Protein AF-A0A841Y9S0-F1 (afdb_monomer)

Organism: NCBI:txid1552123

Mean predicted aligned error: 8.72 Å

Radius of gyration: 16.25 Å; Cα contacts (8 Å, |Δi|>4): 249; chains: 1; bounding box: 38×32×45 Å

Structure (mmCIF, N/CA/C/O backbone):
data_AF-A0A841Y9S0-F1
#
_entry.id   AF-A0A841Y9S0-F1
#
loop_
_atom_site.group_PDB
_atom_site.id
_atom_site.type_symbol
_atom_site.label_atom_id
_atom_site.label_alt_id
_atom_site.label_comp_id
_atom_site.label_asym_id
_atom_site.label_entity_id
_atom_site.label_seq_id
_atom_site.pdbx_PDB_ins_code
_atom_site.Cartn_x
_atom_site.Cartn_y
_atom_site.Cartn_z
_atom_site.occupancy
_atom_site.B_iso_or_equiv
_atom_site.auth_seq_id
_atom_site.auth_comp_id
_atom_site.auth_asym_id
_atom_site.auth_atom_id
_atom_site.pdbx_PDB_model_num
ATOM 1 N N . MET A 1 1 ? -16.120 7.345 -3.820 1.00 60.47 1 MET A N 1
ATOM 2 C CA . MET A 1 1 ? -15.070 8.377 -3.666 1.00 60.47 1 MET A CA 1
ATOM 3 C C . MET A 1 1 ? -14.537 8.267 -2.244 1.00 60.47 1 MET A C 1
ATOM 5 O O . MET A 1 1 ? -15.362 8.286 -1.344 1.00 60.47 1 MET A O 1
ATOM 9 N N . GLY A 1 2 ? -13.231 8.052 -2.049 1.00 89.25 2 GLY A N 1
ATOM 10 C CA . GLY A 1 2 ? -12.602 7.894 -0.722 1.00 89.25 2 GLY A CA 1
ATOM 11 C C . GLY A 1 2 ? -11.801 9.128 -0.285 1.00 89.25 2 GLY A C 1
ATOM 12 O O . GLY A 1 2 ? -11.689 10.096 -1.037 1.00 89.25 2 GLY A O 1
ATOM 13 N N . TYR A 1 3 ? -11.227 9.087 0.918 1.00 96.25 3 TYR A N 1
ATOM 14 C CA . TYR A 1 3 ? -10.448 10.167 1.531 1.00 96.25 3 TYR A CA 1
ATOM 15 C C . TYR A 1 3 ? -8.992 9.750 1.733 1.00 96.25 3 TYR A C 1
ATOM 17 O O . TYR A 1 3 ? -8.720 8.679 2.266 1.00 96.25 3 TYR A O 1
ATOM 25 N N . VAL A 1 4 ? -8.047 10.614 1.354 1.00 96.25 4 VAL A N 1
ATOM 26 C CA . VAL A 1 4 ? -6.620 10.385 1.621 1.00 96.25 4 VAL A CA 1
ATOM 27 C C . VAL A 1 4 ? -6.364 10.554 3.119 1.00 96.25 4 VAL A C 1
ATOM 29 O O . VAL A 1 4 ? -6.465 11.660 3.651 1.00 96.25 4 VAL A O 1
ATOM 32 N N . ALA A 1 5 ? -6.051 9.448 3.787 1.00 95.56 5 ALA A N 1
ATOM 33 C CA . ALA A 1 5 ? -5.714 9.397 5.203 1.00 95.56 5 ALA A CA 1
ATOM 34 C C . ALA A 1 5 ? -4.210 9.584 5.445 1.00 95.56 5 ALA A C 1
ATOM 36 O O . ALA A 1 5 ? -3.825 10.100 6.494 1.00 95.56 5 ALA A O 1
ATOM 37 N N . ASP A 1 6 ? -3.370 9.171 4.490 1.00 95.94 6 ASP A N 1
ATOM 38 C CA . ASP A 1 6 ? -1.919 9.338 4.564 1.00 95.94 6 ASP A CA 1
ATOM 39 C C . ASP A 1 6 ? -1.278 9.460 3.174 1.00 95.94 6 ASP A C 1
ATOM 41 O O . ASP A 1 6 ? -1.803 8.935 2.186 1.00 95.94 6 ASP A O 1
ATOM 45 N N . VAL A 1 7 ? -0.132 10.139 3.113 1.00 95.69 7 VAL A N 1
ATOM 46 C CA . VAL A 1 7 ? 0.681 10.304 1.901 1.00 95.69 7 VAL A CA 1
ATOM 47 C C . VAL A 1 7 ? 2.111 9.885 2.211 1.00 95.69 7 VAL A C 1
ATOM 49 O O . VAL A 1 7 ? 2.795 10.517 3.013 1.00 95.69 7 VAL A O 1
ATOM 52 N N . VAL A 1 8 ? 2.582 8.851 1.522 1.00 94.31 8 VAL A N 1
ATOM 53 C CA . VAL A 1 8 ? 3.969 8.393 1.577 1.00 94.31 8 VAL A CA 1
ATOM 54 C C . VAL A 1 8 ? 4.728 9.020 0.416 1.00 94.31 8 VAL A C 1
ATOM 56 O O . VAL A 1 8 ? 4.311 8.918 -0.735 1.00 94.31 8 VAL A O 1
ATOM 59 N N . ALA A 1 9 ? 5.839 9.686 0.722 1.00 89.50 9 ALA A N 1
ATOM 60 C CA . ALA A 1 9 ? 6.739 10.287 -0.257 1.00 89.50 9 ALA A CA 1
ATOM 61 C C . ALA A 1 9 ? 8.190 10.118 0.217 1.00 89.50 9 ALA A C 1
ATOM 63 O O . ALA A 1 9 ? 8.811 11.057 0.728 1.00 89.50 9 ALA A O 1
ATOM 64 N N . ASP A 1 10 ? 8.721 8.902 0.091 1.00 82.75 10 ASP A N 1
ATOM 65 C CA . ASP A 1 10 ? 10.084 8.588 0.509 1.00 82.75 10 ASP A CA 1
ATOM 66 C C . ASP A 1 10 ? 11.079 9.031 -0.571 1.00 82.75 10 ASP A C 1
ATOM 68 O O . ASP A 1 10 ? 11.238 8.411 -1.621 1.00 82.75 10 ASP A O 1
ATOM 72 N N . LYS A 1 11 ? 11.791 10.126 -0.295 1.00 78.31 11 LYS A N 1
ATOM 73 C CA . LYS A 1 11 ? 12.811 10.676 -1.199 1.00 78.31 11 LYS A CA 1
ATOM 74 C C . LYS A 1 11 ? 14.043 9.781 -1.353 1.00 78.31 11 LYS A C 1
ATOM 76 O O . LYS A 1 11 ? 14.751 9.928 -2.343 1.00 78.31 11 LYS A O 1
ATOM 81 N N . LYS A 1 12 ? 14.338 8.909 -0.383 1.00 77.25 12 LYS A N 1
ATOM 82 C CA . LYS A 1 12 ? 15.500 8.007 -0.429 1.00 77.25 12 LYS A CA 1
ATOM 83 C C . LYS A 1 12 ? 15.248 6.844 -1.374 1.00 77.25 12 LYS A C 1
ATOM 85 O O . LYS A 1 12 ? 16.157 6.432 -2.085 1.00 77.25 12 LYS A O 1
ATOM 90 N N . THR A 1 13 ? 14.034 6.305 -1.350 1.00 78.44 13 THR A N 1
ATOM 91 C CA . THR A 1 13 ? 13.663 5.134 -2.154 1.00 78.44 13 THR A CA 1
ATOM 92 C C . THR A 1 13 ? 12.953 5.518 -3.449 1.00 78.44 13 THR A C 1
ATOM 94 O O . THR A 1 13 ? 12.926 4.723 -4.381 1.00 78.44 13 THR A O 1
ATOM 97 N N . GLY A 1 14 ? 12.405 6.733 -3.530 1.00 75.50 14 GLY A N 1
ATOM 98 C CA . GLY A 1 14 ? 11.570 7.192 -4.639 1.00 75.50 14 GLY A CA 1
ATOM 99 C C . GLY A 1 14 ? 10.122 6.704 -4.547 1.00 75.50 14 GLY A C 1
ATOM 100 O O . GLY A 1 14 ? 9.347 6.916 -5.478 1.00 75.50 14 GLY A O 1
ATOM 101 N N . GLU A 1 15 ? 9.735 6.035 -3.456 1.00 86.38 15 GLU A N 1
ATOM 102 C CA . GLU A 1 15 ? 8.362 5.583 -3.254 1.00 86.38 15 GLU A CA 1
ATOM 103 C C . GLU A 1 15 ? 7.406 6.768 -3.094 1.00 86.38 15 GLU A C 1
ATOM 105 O O . GLU A 1 15 ? 7.639 7.696 -2.315 1.00 86.38 15 GLU A O 1
ATOM 110 N N . GLN A 1 16 ? 6.283 6.692 -3.805 1.00 91.06 16 GLN A N 1
ATOM 111 C CA . GLN A 1 16 ? 5.135 7.554 -3.590 1.00 91.06 16 GLN A CA 1
ATOM 112 C C . GLN A 1 16 ? 3.880 6.691 -3.498 1.00 91.06 16 GLN A C 1
ATOM 114 O O . GLN A 1 16 ? 3.592 5.920 -4.417 1.00 91.06 16 GLN A O 1
ATOM 119 N N . ALA A 1 17 ? 3.134 6.820 -2.405 1.00 96.31 17 ALA A N 1
ATOM 120 C CA . ALA A 1 17 ? 1.905 6.069 -2.193 1.00 96.31 17 ALA A CA 1
ATOM 121 C C . ALA A 1 17 ? 0.859 6.890 -1.435 1.00 96.31 17 ALA A C 1
ATOM 123 O O . ALA A 1 17 ? 1.180 7.818 -0.692 1.00 96.31 17 ALA A O 1
ATOM 124 N N . TYR A 1 18 ? -0.404 6.523 -1.613 1.00 97.50 18 TYR A N 1
ATOM 125 C CA . TYR A 1 18 ? -1.534 7.124 -0.915 1.00 97.50 18 TYR A CA 1
ATOM 126 C C . TYR A 1 18 ? -2.293 6.045 -0.162 1.00 97.50 18 TYR A C 1
ATOM 128 O O . TYR A 1 18 ? -2.637 5.012 -0.739 1.00 97.50 18 TYR A O 1
ATOM 136 N N . ILE A 1 19 ? -2.580 6.309 1.110 1.00 98.06 19 ILE A N 1
ATOM 137 C CA . ILE A 1 19 ? -3.446 5.466 1.929 1.00 98.06 19 ILE A CA 1
ATOM 138 C C . ILE A 1 19 ? -4.814 6.127 1.976 1.00 98.06 19 ILE A C 1
ATOM 140 O O . ILE A 1 19 ? -4.946 7.265 2.432 1.00 98.06 19 ILE A O 1
ATOM 144 N N . ILE A 1 20 ? -5.823 5.428 1.474 1.00 98.19 20 ILE A N 1
ATOM 145 C CA . ILE A 1 20 ? -7.162 5.968 1.261 1.00 98.19 20 ILE A CA 1
ATOM 146 C C . ILE A 1 20 ? -8.157 5.159 2.088 1.00 98.19 20 ILE A C 1
ATOM 148 O O . ILE A 1 20 ? -8.163 3.930 2.042 1.00 98.19 20 ILE A O 1
ATOM 152 N N . THR A 1 21 ? -9.015 5.855 2.826 1.00 97.69 21 THR A N 1
ATOM 153 C CA . THR A 1 21 ? -10.113 5.272 3.604 1.00 97.69 21 THR A CA 1
ATOM 154 C C . THR A 1 21 ? -11.463 5.651 2.988 1.00 97.69 21 THR A C 1
ATOM 156 O O . THR A 1 21 ? -11.572 6.693 2.335 1.00 97.69 21 THR A O 1
ATOM 159 N N . PRO A 1 22 ? -12.519 4.840 3.173 1.00 94.31 22 PRO A N 1
ATOM 160 C CA . PRO A 1 22 ? -13.852 5.147 2.653 1.00 94.31 22 PRO A CA 1
ATOM 161 C C . PRO A 1 22 ? -14.442 6.405 3.295 1.00 94.31 22 PRO A C 1
ATOM 163 O O . PRO A 1 22 ? -15.137 7.170 2.632 1.00 94.31 22 PRO A O 1
ATOM 166 N N . GLU A 1 23 ? -14.108 6.652 4.560 1.00 92.56 23 GLU A N 1
ATOM 167 C CA . GLU A 1 23 ? -14.586 7.791 5.335 1.00 92.56 23 GLU A CA 1
ATOM 168 C C . GLU A 1 23 ? -13.430 8.661 5.820 1.00 92.56 23 GLU A C 1
ATOM 170 O O . GLU A 1 23 ? -12.292 8.207 5.982 1.00 92.56 23 GLU A O 1
ATOM 175 N N . LYS A 1 24 ? -13.726 9.939 6.054 1.00 94.25 24 LYS A N 1
ATOM 176 C CA . LYS A 1 24 ? -12.750 10.894 6.564 1.00 94.25 24 LYS A CA 1
ATOM 177 C C . LYS A 1 24 ? -12.531 10.663 8.053 1.00 94.25 24 LYS A C 1
ATOM 179 O O . LYS A 1 24 ? -13.416 10.922 8.861 1.00 94.25 24 LYS A O 1
ATOM 184 N N . LEU A 1 25 ? -11.317 10.268 8.413 1.00 93.69 25 LEU A N 1
ATOM 185 C CA . LEU A 1 25 ? -10.934 10.121 9.810 1.00 93.69 25 LEU A CA 1
ATOM 186 C C . LEU A 1 25 ? -10.757 11.486 10.499 1.00 93.69 25 LEU A C 1
ATOM 188 O O . LEU A 1 25 ? -10.372 12.475 9.856 1.00 93.69 25 LEU A O 1
ATOM 192 N N . PRO A 1 26 ? -10.998 11.566 11.820 1.00 94.19 26 PRO A N 1
ATOM 193 C CA . PRO A 1 26 ? -10.648 12.746 12.598 1.00 94.19 26 PRO A CA 1
ATOM 194 C C . PRO A 1 26 ? -9.131 12.987 12.555 1.00 94.19 26 PRO A C 1
ATOM 196 O O . PRO A 1 26 ? -8.342 12.069 12.349 1.00 94.19 26 PRO A O 1
ATOM 199 N N . LYS A 1 27 ? -8.694 14.233 12.795 1.00 90.88 27 LYS A N 1
ATOM 200 C CA . LYS A 1 27 ? -7.267 14.627 12.706 1.00 90.88 27 LYS A CA 1
ATOM 201 C C . LYS A 1 27 ? -6.330 13.788 13.588 1.00 90.88 27 LYS A C 1
ATOM 203 O O . LYS A 1 27 ? -5.147 13.680 13.289 1.00 90.88 27 LYS A O 1
ATOM 208 N N . LYS A 1 28 ? -6.844 13.249 14.693 1.00 93.56 28 LYS A N 1
ATOM 209 C CA . LYS A 1 28 ? -6.136 12.356 15.615 1.00 93.56 28 LYS A CA 1
ATOM 210 C C . LYS A 1 28 ? -7.045 11.156 15.899 1.00 93.56 28 LYS A C 1
ATOM 212 O O . LYS A 1 28 ? -7.792 11.210 16.874 1.00 93.56 28 LYS A O 1
ATOM 217 N N . PRO A 1 29 ? -7.054 10.139 15.025 1.00 94.38 29 PRO A N 1
ATOM 218 C CA . PRO A 1 29 ? -7.942 8.998 15.179 1.00 94.38 29 PRO A CA 1
ATOM 219 C C . PRO A 1 29 ? -7.542 8.159 16.388 1.00 94.38 29 PRO A C 1
ATOM 221 O O . PRO A 1 29 ? -6.362 7.913 16.638 1.00 94.38 29 PRO A O 1
ATOM 224 N N . THR A 1 30 ? -8.547 7.736 17.140 1.00 96.75 30 THR A N 1
ATOM 225 C CA . THR A 1 30 ? -8.412 6.773 18.229 1.00 96.75 30 THR A CA 1
ATOM 226 C C . THR A 1 30 ? -8.303 5.353 17.674 1.00 96.75 30 THR A C 1
ATOM 228 O O . THR A 1 30 ? -8.600 5.095 16.508 1.00 96.75 30 THR A O 1
ATOM 231 N N . SER A 1 31 ? -7.941 4.388 18.521 1.00 95.31 31 SER A N 1
ATOM 232 C CA . SER A 1 31 ? -7.966 2.971 18.137 1.00 95.31 31 SER A CA 1
ATOM 233 C C . SE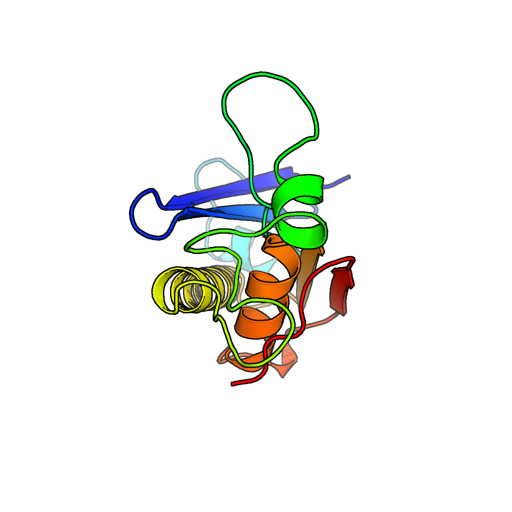R A 1 31 ? -9.354 2.513 17.679 1.00 95.31 31 SER A C 1
ATOM 235 O O . SER A 1 31 ? -9.446 1.668 16.797 1.00 95.31 31 SER A O 1
ATOM 237 N N . SER A 1 32 ? -10.429 3.076 18.245 1.00 95.31 32 SER A N 1
ATOM 238 C CA . SER A 1 32 ? -11.798 2.755 17.827 1.00 95.31 32 SER A CA 1
ATOM 239 C C . SER A 1 32 ? -12.086 3.270 16.418 1.00 95.31 32 SER A C 1
ATOM 241 O O . SER A 1 32 ? -12.642 2.528 15.615 1.00 95.31 32 SER A O 1
ATOM 243 N N . ASP A 1 33 ? -11.651 4.495 16.102 1.00 96.38 33 ASP A N 1
ATOM 244 C CA . ASP A 1 33 ? -11.821 5.086 14.767 1.00 96.38 33 ASP A CA 1
ATOM 245 C C . ASP A 1 33 ? -11.044 4.308 13.699 1.00 96.38 33 ASP A C 1
ATOM 247 O O . ASP A 1 33 ? -11.491 4.181 12.568 1.00 96.38 33 ASP A O 1
ATOM 251 N N . LEU A 1 34 ? -9.863 3.780 14.039 1.00 96.56 34 LEU A N 1
ATOM 252 C CA . LEU A 1 34 ? -9.075 2.955 13.116 1.00 96.56 34 LEU A CA 1
ATOM 253 C C . LEU A 1 34 ? -9.675 1.554 12.944 1.00 96.56 34 LEU A C 1
ATOM 255 O O . LEU A 1 34 ? -9.631 0.998 11.850 1.00 96.56 34 LEU A O 1
ATOM 259 N N . ASN A 1 35 ? -10.230 0.982 14.014 1.00 95.50 35 ASN A N 1
ATOM 260 C CA . ASN A 1 35 ? -10.821 -0.356 14.008 1.00 95.50 35 ASN A CA 1
ATOM 261 C C . ASN A 1 35 ? -12.197 -0.412 13.331 1.00 95.50 35 ASN A C 1
ATOM 263 O O . ASN A 1 35 ? -12.619 -1.507 12.956 1.00 95.50 35 ASN A O 1
ATOM 267 N N . SER A 1 36 ? -12.895 0.720 13.194 1.00 95.38 36 SER A N 1
ATOM 268 C CA . SER A 1 36 ? -14.150 0.807 12.438 1.00 95.38 36 SER A CA 1
ATOM 269 C C . SER A 1 36 ? -13.933 0.857 10.922 1.00 95.38 36 SER A C 1
ATOM 271 O O . SER A 1 36 ? -14.875 0.634 10.164 1.00 95.38 36 SER A O 1
ATOM 273 N N . VAL A 1 37 ? -12.703 1.110 10.460 1.00 97.12 37 VAL A N 1
ATOM 274 C CA . VAL A 1 37 ? -12.369 1.087 9.033 1.00 97.12 37 VAL A CA 1
ATOM 275 C C . VAL A 1 37 ? -12.395 -0.355 8.529 1.00 97.12 37 VAL A C 1
ATO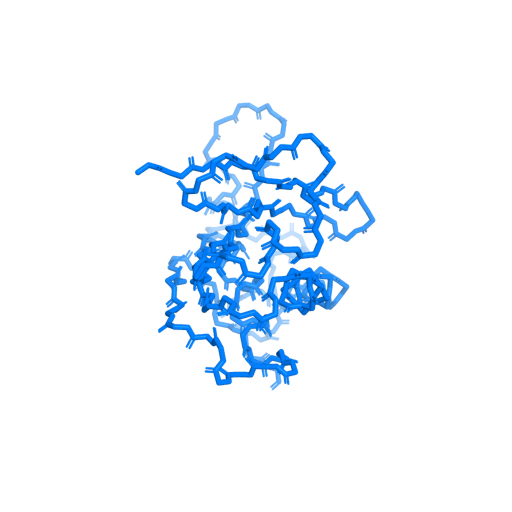M 277 O O . VAL A 1 37 ? -11.550 -1.166 8.901 1.00 97.12 37 VAL A O 1
ATOM 280 N N . ALA A 1 38 ? -13.354 -0.658 7.653 1.00 96.50 38 ALA A N 1
ATOM 281 C CA . ALA A 1 38 ? -13.514 -1.990 7.069 1.00 96.50 38 ALA A CA 1
ATOM 282 C C . ALA A 1 38 ? -12.676 -2.214 5.800 1.00 96.50 38 ALA A C 1
ATOM 284 O O . ALA A 1 38 ? -12.303 -3.344 5.513 1.00 96.50 38 ALA A O 1
ATOM 285 N N . ASN A 1 39 ? -12.365 -1.153 5.049 1.00 97.62 39 ASN A N 1
ATOM 286 C CA . ASN A 1 39 ? -11.615 -1.233 3.795 1.00 97.62 39 ASN A CA 1
ATOM 287 C C . ASN A 1 39 ? -10.588 -0.104 3.710 1.00 97.62 39 ASN A C 1
ATOM 289 O O . ASN A 1 39 ? -10.878 1.0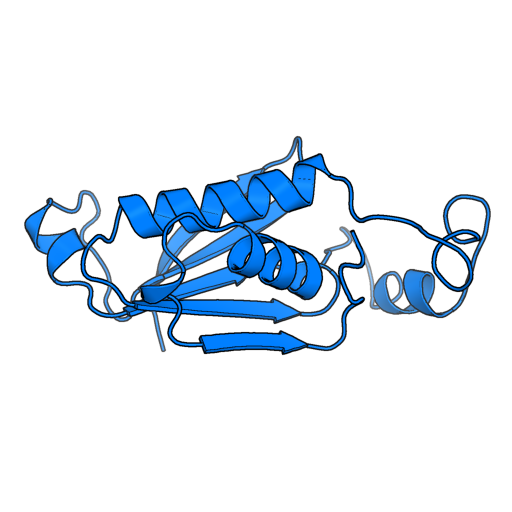31 4.090 1.00 97.62 39 ASN A O 1
ATOM 293 N N . VAL A 1 40 ? -9.409 -0.400 3.176 1.00 98.38 40 VAL A N 1
ATOM 294 C CA . VAL A 1 40 ? -8.349 0.573 2.899 1.00 98.38 40 VAL A CA 1
ATOM 295 C C . VAL A 1 40 ? -7.828 0.341 1.492 1.00 98.38 40 VAL A C 1
ATOM 297 O O . VAL A 1 40 ? -7.594 -0.791 1.083 1.00 98.38 40 VAL A O 1
ATOM 300 N N . THR A 1 41 ? -7.597 1.418 0.754 1.00 98.56 41 THR A N 1
ATOM 301 C CA . THR A 1 41 ? -6.916 1.350 -0.537 1.00 98.56 41 THR A CA 1
ATOM 302 C C . THR A 1 41 ? -5.493 1.877 -0.396 1.00 98.56 41 THR A C 1
ATOM 304 O O . THR A 1 41 ? -5.293 2.988 0.099 1.00 98.56 41 THR A O 1
ATOM 307 N N . VAL A 1 42 ? -4.508 1.105 -0.856 1.00 98.38 42 VAL A N 1
ATOM 308 C CA . VAL A 1 42 ? -3.130 1.577 -1.050 1.00 98.38 42 VAL A CA 1
ATOM 309 C C . VAL A 1 42 ? -2.908 1.810 -2.536 1.00 98.38 42 VAL A C 1
ATOM 311 O O . VAL A 1 42 ? -2.934 0.871 -3.328 1.00 98.38 42 VAL A O 1
ATOM 314 N N . LEU A 1 43 ? -2.694 3.066 -2.918 1.00 97.50 43 LEU A N 1
ATOM 315 C CA . LEU A 1 43 ? -2.400 3.449 -4.295 1.00 97.50 43 LEU A CA 1
ATOM 316 C C . LEU A 1 43 ? -0.917 3.789 -4.428 1.00 97.50 43 LEU A C 1
ATOM 318 O O . LEU A 1 43 ? -0.489 4.856 -3.986 1.00 97.50 43 LEU A O 1
ATOM 322 N N . TYR A 1 44 ? -0.149 2.913 -5.072 1.00 95.12 44 TYR A N 1
ATOM 323 C CA . TYR A 1 44 ? 1.235 3.186 -5.443 1.00 95.12 44 TYR A CA 1
ATOM 324 C C . TYR A 1 44 ? 1.280 4.020 -6.715 1.00 95.12 44 TYR A C 1
ATOM 326 O O . TYR A 1 44 ? 0.765 3.632 -7.768 1.00 95.12 44 TYR A O 1
ATOM 334 N N . ARG A 1 45 ? 1.926 5.180 -6.631 1.00 88.38 45 ARG A N 1
ATOM 335 C CA . ARG A 1 45 ? 2.078 6.058 -7.783 1.00 88.38 45 ARG A CA 1
ATOM 336 C C . ARG A 1 45 ? 3.085 5.460 -8.767 1.00 88.38 45 ARG A C 1
ATOM 338 O O . ARG A 1 45 ? 4.132 4.951 -8.371 1.00 88.38 45 ARG A O 1
ATOM 345 N N . GLY A 1 46 ? 2.777 5.574 -10.057 1.00 75.50 46 GLY A N 1
ATOM 346 C CA . GLY A 1 46 ? 3.776 5.438 -11.116 1.00 75.50 46 GLY A CA 1
ATOM 347 C C . GLY A 1 46 ? 4.805 6.572 -11.060 1.00 75.50 46 GLY A C 1
ATOM 348 O O . GLY A 1 46 ? 4.712 7.480 -10.230 1.00 75.50 46 GLY A O 1
ATOM 349 N N . SER A 1 47 ? 5.797 6.538 -11.946 1.00 65.25 47 SER A N 1
ATOM 350 C CA . SER A 1 47 ? 6.844 7.558 -11.926 1.00 65.25 47 SER A CA 1
ATOM 351 C C . SER A 1 47 ? 6.318 8.927 -12.406 1.00 65.25 47 SER A C 1
ATOM 353 O O . SER A 1 47 ? 5.356 9.021 -13.174 1.00 65.25 47 SER A O 1
ATOM 355 N N . THR A 1 48 ? 6.890 10.007 -11.870 1.00 53.25 48 THR A N 1
ATOM 356 C CA . THR A 1 48 ? 6.547 11.388 -12.240 1.00 53.25 48 THR A CA 1
ATOM 357 C C . THR A 1 48 ? 7.807 12.167 -12.577 1.00 53.25 48 THR A C 1
ATOM 359 O O . THR A 1 48 ? 8.700 12.280 -11.740 1.00 53.25 48 THR A O 1
ATOM 362 N N . THR A 1 49 ? 7.862 12.755 -13.772 1.00 44.03 49 THR A N 1
ATOM 363 C CA . THR A 1 49 ? 8.886 13.738 -14.144 1.00 44.03 49 THR A CA 1
ATOM 364 C C . THR A 1 49 ? 8.475 15.139 -13.670 1.00 44.03 49 THR A C 1
ATOM 366 O O . THR A 1 49 ? 7.313 15.520 -13.838 1.00 44.03 49 THR A O 1
ATOM 369 N N . PRO A 1 50 ? 9.390 15.958 -13.123 1.00 35.78 50 PRO A N 1
ATOM 370 C CA . PRO A 1 50 ? 9.202 17.399 -13.053 1.00 35.78 50 PRO A CA 1
ATOM 371 C C . PRO A 1 50 ? 9.511 18.012 -14.429 1.00 35.78 50 PRO A C 1
ATOM 373 O O . PRO A 1 50 ? 10.666 18.047 -14.838 1.00 35.78 50 PRO A O 1
ATOM 376 N N . GLY A 1 51 ? 8.480 18.515 -15.114 1.00 36.00 51 GLY A N 1
ATOM 377 C CA . GLY A 1 51 ? 8.610 19.290 -16.355 1.00 36.00 51 GLY A CA 1
ATOM 378 C C . GLY A 1 51 ? 8.302 18.502 -17.632 1.00 36.00 51 GLY A C 1
ATOM 379 O O . GLY A 1 51 ? 9.030 17.591 -17.993 1.00 36.00 51 GLY A O 1
ATOM 380 N N . ASN A 1 52 ? 7.220 18.918 -18.299 1.00 37.97 52 ASN A N 1
ATOM 381 C CA . ASN A 1 52 ? 6.821 18.666 -19.690 1.00 37.97 52 ASN A CA 1
ATOM 382 C C . ASN A 1 52 ? 6.822 17.217 -20.217 1.00 37.97 52 ASN A C 1
ATOM 384 O O . ASN A 1 52 ? 7.795 16.758 -20.795 1.00 37.97 52 ASN A O 1
ATOM 388 N N . GLY A 1 53 ? 5.630 16.608 -20.151 1.00 40.66 53 GLY A N 1
ATOM 389 C CA . GLY A 1 53 ? 5.040 15.834 -21.253 1.00 40.66 53 GLY A CA 1
ATOM 390 C C . GLY A 1 53 ? 5.573 14.421 -21.480 1.00 40.66 53 GLY A C 1
ATOM 391 O O . GLY A 1 53 ? 6.618 14.259 -22.080 1.00 40.66 53 GLY A O 1
ATOM 392 N N . ASP A 1 54 ? 4.791 13.423 -21.056 1.00 43.16 54 ASP A N 1
ATOM 393 C CA . ASP A 1 54 ? 4.583 12.085 -21.653 1.00 43.16 54 ASP A CA 1
ATOM 394 C C . ASP A 1 54 ? 5.757 11.186 -22.102 1.00 43.16 54 ASP A C 1
ATOM 396 O O . ASP A 1 54 ? 5.498 10.055 -22.524 1.00 43.16 54 ASP A O 1
ATOM 400 N N . ASP A 1 55 ? 7.018 11.589 -21.963 1.00 43.41 55 ASP A N 1
ATOM 401 C CA . ASP A 1 55 ? 8.120 10.876 -22.614 1.00 43.41 55 ASP A CA 1
ATOM 402 C C . ASP A 1 55 ? 8.849 9.869 -21.730 1.00 43.41 55 ASP A C 1
ATOM 404 O O . ASP A 1 55 ? 9.407 8.932 -22.272 1.00 43.41 55 ASP A O 1
ATOM 408 N N . TRP A 1 56 ? 8.741 9.887 -20.395 1.00 44.66 56 TRP A N 1
ATOM 409 C CA . TRP A 1 56 ? 9.437 8.860 -19.597 1.00 44.66 56 TRP A CA 1
ATOM 410 C C . TRP A 1 56 ? 8.789 7.467 -19.714 1.00 44.66 56 TRP A C 1
ATOM 412 O O . TRP A 1 56 ? 9.503 6.468 -19.693 1.00 44.66 56 TRP A O 1
ATOM 422 N N . VAL A 1 57 ? 7.448 7.395 -19.859 1.00 47.44 57 VAL A N 1
ATOM 423 C CA . VAL A 1 57 ? 6.694 6.139 -20.088 1.00 47.44 57 VAL A CA 1
ATOM 424 C C . VAL A 1 57 ? 6.937 5.611 -21.516 1.00 47.44 57 VAL A C 1
ATOM 426 O O . VAL A 1 57 ? 6.757 4.434 -21.809 1.00 47.44 57 VAL A O 1
ATOM 429 N N . LYS A 1 58 ? 7.366 6.465 -22.440 1.00 42.56 58 LYS A N 1
ATOM 430 C CA . LYS A 1 58 ? 7.806 6.023 -23.763 1.00 42.56 58 LYS A CA 1
ATOM 431 C C . LYS A 1 58 ? 9.300 5.717 -23.774 1.00 42.56 58 LYS A C 1
ATOM 433 O O . LYS A 1 58 ? 9.663 4.742 -24.412 1.00 42.56 58 LYS A O 1
ATOM 438 N N . ASP A 1 59 ? 10.122 6.420 -23.002 1.00 42.41 59 ASP A N 1
ATOM 439 C CA . ASP A 1 59 ? 11.567 6.206 -22.886 1.00 42.41 59 ASP A CA 1
ATOM 440 C C . ASP A 1 59 ? 11.912 4.857 -22.236 1.00 42.41 59 ASP A C 1
ATOM 442 O O . ASP A 1 59 ? 12.825 4.193 -22.718 1.00 42.41 59 ASP A O 1
ATOM 446 N N . TRP A 1 60 ? 11.152 4.369 -21.236 1.00 49.59 60 TRP A N 1
ATOM 447 C CA . TRP A 1 60 ? 11.358 2.994 -20.717 1.00 49.59 60 TRP A CA 1
ATOM 448 C C . TRP A 1 60 ? 10.927 1.889 -21.692 1.00 49.59 60 TRP A C 1
ATOM 450 O O . TRP A 1 60 ? 11.486 0.798 -21.634 1.00 49.59 60 TRP A O 1
ATOM 460 N N . ILE A 1 61 ? 9.937 2.144 -22.563 1.00 45.09 61 ILE A N 1
ATOM 461 C CA . ILE 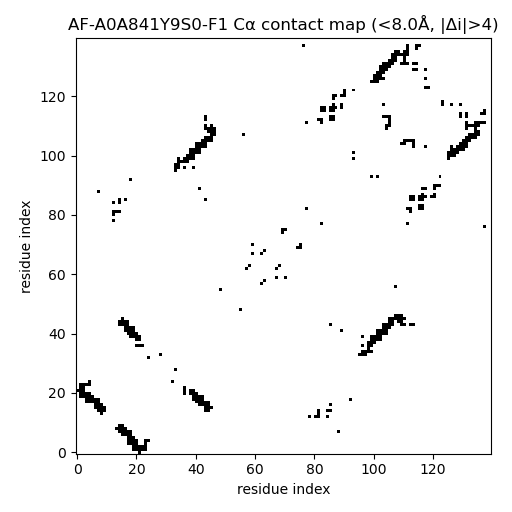A 1 61 ? 9.411 1.148 -23.521 1.00 45.09 61 ILE A CA 1
ATOM 462 C C . ILE A 1 61 ? 10.183 1.176 -24.846 1.00 45.09 61 ILE A C 1
ATOM 464 O O . ILE A 1 61 ? 10.299 0.140 -25.497 1.00 45.09 61 ILE A O 1
ATOM 468 N N . LYS A 1 62 ? 10.664 2.347 -25.288 1.00 38.16 62 LYS A N 1
ATOM 469 C CA . LYS A 1 62 ? 11.124 2.563 -26.668 1.00 38.16 62 LYS A CA 1
ATOM 470 C C . LYS A 1 62 ? 12.629 2.778 -26.853 1.00 38.16 62 LYS A C 1
ATOM 4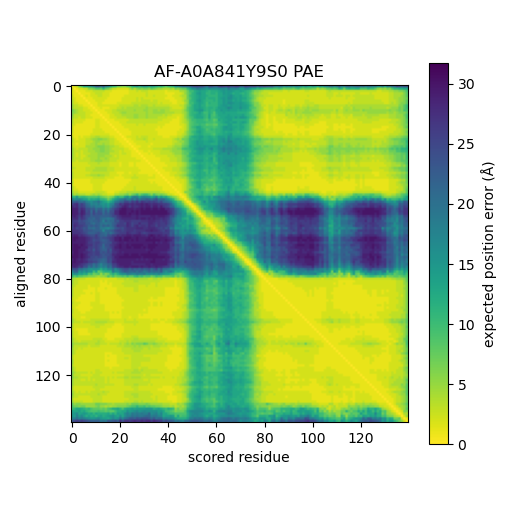72 O O . LYS A 1 62 ? 13.082 2.431 -27.941 1.00 38.16 62 LYS A O 1
ATOM 477 N N . THR A 1 63 ? 13.408 3.315 -25.897 1.00 36.16 63 THR A N 1
ATOM 478 C CA . THR A 1 63 ? 14.790 3.744 -26.242 1.00 36.16 63 THR A CA 1
ATOM 479 C C . THR A 1 63 ? 15.793 3.865 -25.065 1.00 36.16 63 THR A C 1
ATOM 481 O O . THR A 1 63 ? 16.023 4.938 -24.526 1.00 36.16 63 THR A O 1
ATOM 484 N N . ASP A 1 64 ? 16.394 2.745 -24.650 1.00 42.94 64 ASP A N 1
ATOM 485 C CA . ASP A 1 64 ? 17.854 2.457 -24.574 1.00 42.94 64 ASP A CA 1
ATOM 486 C C . ASP A 1 64 ? 18.870 3.644 -24.635 1.00 42.94 64 ASP A C 1
ATOM 488 O O . ASP A 1 64 ? 18.818 4.423 -25.579 1.00 42.94 64 ASP A O 1
ATOM 492 N N . LEU A 1 65 ? 19.803 3.889 -23.676 1.00 41.41 65 LEU A N 1
ATOM 493 C CA . LEU A 1 65 ? 21.254 3.497 -23.661 1.00 41.41 65 LEU A CA 1
ATOM 494 C C . LEU A 1 65 ? 21.997 4.471 -22.688 1.00 41.41 65 LEU A C 1
ATOM 496 O O . LEU A 1 65 ? 21.897 5.662 -22.969 1.00 41.41 65 LEU A O 1
ATOM 500 N N . PRO A 1 66 ? 22.714 4.147 -21.570 1.00 36.03 66 PRO A N 1
ATOM 501 C CA . PRO A 1 66 ? 23.364 2.918 -21.086 1.00 36.03 66 PRO A CA 1
ATOM 502 C C . PRO A 1 66 ? 22.873 2.470 -19.680 1.00 36.03 66 PRO A C 1
ATOM 504 O O . PRO A 1 66 ? 23.589 1.813 -18.926 1.00 36.03 66 PRO A O 1
ATOM 507 N N . VAL A 1 67 ? 21.640 2.840 -19.321 1.00 40.34 67 VAL A N 1
ATOM 508 C CA . VAL A 1 67 ? 20.863 2.251 -18.208 1.00 40.34 67 VAL A CA 1
ATOM 509 C C . VAL A 1 67 ? 19.624 1.511 -18.753 1.00 40.34 67 VAL A C 1
ATOM 511 O O . VAL A 1 67 ? 19.119 0.608 -18.101 1.00 40.34 67 VAL A O 1
ATOM 514 N N . GLY A 1 68 ? 19.187 1.826 -19.984 1.00 37.22 68 GLY A N 1
ATOM 515 C CA . GLY A 1 68 ? 18.023 1.226 -20.655 1.00 37.22 68 GLY A CA 1
ATOM 516 C C . GLY A 1 68 ? 18.241 -0.165 -21.279 1.00 37.22 68 GLY A C 1
ATOM 517 O O . GLY A 1 68 ? 17.306 -0.962 -21.266 1.00 37.22 68 GLY A O 1
ATOM 518 N N . ASN A 1 69 ? 19.471 -0.526 -21.689 1.00 32.66 69 ASN A N 1
ATOM 519 C CA . ASN A 1 69 ? 19.799 -1.786 -22.412 1.00 32.66 69 ASN A CA 1
ATOM 520 C C . ASN A 1 69 ? 19.558 -3.088 -21.662 1.00 32.66 69 ASN A C 1
ATOM 522 O O . ASN A 1 69 ? 19.780 -4.174 -22.197 1.00 32.66 69 ASN A O 1
ATOM 526 N N . GLN A 1 70 ? 19.142 -3.008 -20.412 1.00 35.22 70 GLN A N 1
ATOM 527 C CA . GLN A 1 70 ? 19.062 -4.159 -19.534 1.00 35.22 70 GLN A CA 1
ATOM 528 C C . GLN A 1 70 ? 17.608 -4.504 -19.174 1.00 35.22 70 GLN A C 1
ATOM 530 O O . GLN A 1 70 ? 17.357 -5.448 -18.429 1.00 35.22 70 GLN A O 1
ATOM 535 N N . VAL A 1 71 ? 16.640 -3.769 -19.731 1.00 41.84 71 VAL A N 1
ATOM 536 C CA . VAL A 1 71 ? 15.230 -3.854 -19.333 1.00 41.84 71 VAL A CA 1
ATOM 537 C C . VAL A 1 71 ? 14.431 -4.883 -20.147 1.00 41.84 71 VAL A C 1
ATOM 539 O O . VAL A 1 71 ? 13.486 -5.450 -19.610 1.00 41.84 71 VAL A O 1
ATOM 542 N N . ILE A 1 72 ? 14.811 -5.214 -21.391 1.00 37.56 72 ILE A N 1
ATOM 543 C CA . ILE A 1 72 ? 13.929 -6.005 -22.287 1.00 37.56 72 ILE A CA 1
ATOM 544 C C . ILE A 1 72 ? 14.494 -7.392 -22.681 1.00 37.56 72 ILE A C 1
ATOM 546 O O . ILE A 1 72 ? 13.802 -8.185 -23.312 1.00 37.56 72 ILE A O 1
ATOM 550 N N . GLY A 1 73 ? 15.700 -7.769 -22.237 1.00 33.75 73 GLY A N 1
ATOM 551 C CA . GLY A 1 73 ? 16.315 -9.049 -22.645 1.00 33.75 73 GLY A CA 1
ATOM 552 C C . GLY A 1 73 ? 17.080 -9.849 -21.589 1.00 33.75 73 GLY A C 1
ATOM 553 O O . GLY A 1 73 ? 17.692 -10.851 -21.945 1.00 33.75 73 GLY A O 1
ATOM 554 N N . GLY A 1 74 ? 17.100 -9.441 -20.314 1.00 31.33 74 GLY A N 1
ATOM 555 C CA . GLY A 1 74 ? 17.993 -10.098 -19.347 1.00 31.33 74 GLY A CA 1
ATOM 556 C C . GLY A 1 74 ? 18.166 -9.417 -17.992 1.00 31.33 74 GLY A C 1
ATOM 557 O O . GLY A 1 74 ? 19.265 -9.426 -17.448 1.00 31.33 74 GLY A O 1
ATOM 558 N N . GLY A 1 75 ? 17.094 -8.860 -17.427 1.00 42.72 75 GLY A N 1
ATOM 559 C CA . GLY A 1 75 ? 17.060 -8.450 -16.025 1.00 42.72 75 GLY A CA 1
ATOM 560 C C . GLY A 1 75 ? 17.566 -7.037 -15.739 1.00 42.72 75 GLY A C 1
ATOM 561 O O . GLY A 1 75 ? 18.755 -6.822 -15.512 1.00 42.72 75 GLY A O 1
ATOM 562 N N . GLN A 1 76 ? 16.624 -6.112 -15.547 1.00 42.06 76 GLN A N 1
ATOM 563 C CA . GLN A 1 76 ? 16.807 -5.010 -14.613 1.00 42.06 76 GLN A CA 1
ATOM 564 C C . GLN A 1 76 ? 15.607 -4.864 -13.686 1.00 42.06 76 GLN A C 1
ATOM 566 O O . GLN A 1 76 ? 14.447 -4.878 -14.086 1.00 42.06 76 GLN A O 1
ATOM 571 N N . LYS A 1 77 ? 15.945 -4.789 -12.402 1.00 51.16 77 LYS A N 1
ATOM 572 C CA . LYS A 1 77 ? 15.058 -4.789 -11.250 1.00 51.16 77 LYS A CA 1
ATOM 573 C C . LYS A 1 77 ? 14.749 -3.341 -10.886 1.00 51.16 77 LYS A C 1
ATOM 575 O O . LYS A 1 77 ? 15.674 -2.533 -10.805 1.00 51.16 77 LYS A O 1
ATOM 580 N N . MET A 1 78 ? 13.488 -3.022 -10.590 1.00 55.00 78 MET A N 1
ATOM 581 C CA . MET A 1 78 ? 13.180 -1.823 -9.803 1.00 55.00 78 MET A CA 1
ATOM 582 C C . MET A 1 78 ? 14.084 -1.819 -8.559 1.00 55.00 78 MET A C 1
ATOM 584 O O . MET A 1 78 ? 14.332 -2.908 -8.022 1.00 55.00 78 MET A O 1
ATOM 588 N N . PRO A 1 79 ? 14.629 -0.664 -8.114 1.00 60.75 79 PRO A N 1
ATOM 589 C CA . PRO A 1 79 ? 15.591 -0.659 -7.024 1.00 60.75 79 PRO A CA 1
ATOM 590 C C . PRO A 1 79 ? 15.038 -1.473 -5.852 1.00 60.75 79 PRO A C 1
ATOM 592 O O . PRO A 1 79 ? 13.935 -1.171 -5.385 1.00 60.75 79 PRO A O 1
ATOM 595 N N . PRO A 1 80 ? 15.763 -2.494 -5.350 1.00 70.75 80 PRO A N 1
ATOM 596 C CA . PRO A 1 80 ? 15.253 -3.340 -4.274 1.00 70.75 80 PRO A CA 1
ATOM 597 C C . PRO A 1 80 ? 14.797 -2.529 -3.057 1.00 70.75 80 PRO A C 1
ATOM 599 O O . PRO A 1 80 ? 13.921 -2.962 -2.318 1.00 70.75 80 PRO A O 1
ATOM 602 N N . ALA A 1 81 ? 15.376 -1.342 -2.854 1.00 79.44 81 ALA A N 1
ATOM 603 C CA . ALA A 1 81 ? 14.972 -0.402 -1.820 1.00 79.44 81 ALA A CA 1
ATOM 604 C C . ALA A 1 81 ? 13.544 0.137 -2.014 1.00 79.44 81 ALA A C 1
ATOM 606 O O . ALA A 1 81 ? 12.802 0.171 -1.042 1.00 79.44 81 ALA A O 1
ATOM 607 N N . GLN A 1 82 ? 13.135 0.507 -3.232 1.00 82.81 82 GLN A N 1
ATOM 608 C CA . GLN A 1 82 ? 11.788 1.030 -3.498 1.00 82.81 82 GLN A CA 1
ATOM 609 C C . GLN A 1 82 ? 10.721 -0.056 -3.356 1.00 82.81 82 GLN A C 1
ATOM 611 O O . GLN A 1 82 ? 9.701 0.172 -2.716 1.00 82.81 82 GLN A O 1
ATOM 616 N N . LEU A 1 83 ? 11.003 -1.263 -3.848 1.00 88.00 83 LEU A N 1
ATOM 617 C CA . LEU A 1 83 ? 10.118 -2.418 -3.685 1.00 88.00 83 LEU A CA 1
ATOM 618 C C . LEU A 1 83 ? 9.935 -2.802 -2.208 1.00 88.00 83 LEU A C 1
ATOM 620 O O . LEU A 1 83 ? 8.817 -3.005 -1.738 1.00 88.00 83 LEU A O 1
ATOM 624 N N . LYS A 1 84 ? 11.034 -2.850 -1.444 1.00 90.81 84 LYS A N 1
ATOM 625 C CA . LYS A 1 84 ? 10.985 -3.092 0.006 1.00 90.81 84 LYS A CA 1
ATOM 626 C C . LYS A 1 84 ? 10.248 -1.978 0.748 1.00 90.81 84 LYS A C 1
ATOM 628 O O . LYS A 1 84 ? 9.482 -2.289 1.653 1.00 90.81 84 LYS A O 1
ATOM 633 N N . SER A 1 85 ? 10.462 -0.723 0.357 1.00 92.75 85 SER A N 1
ATOM 634 C CA . SER A 1 85 ? 9.745 0.441 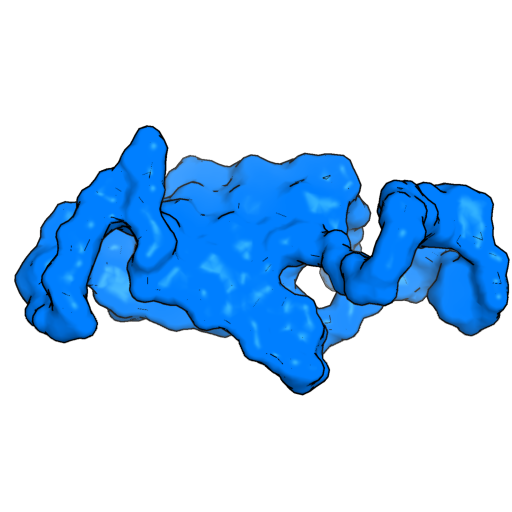0.891 1.00 92.75 85 SER A CA 1
ATOM 635 C C . SER A 1 85 ? 8.238 0.285 0.674 1.00 92.75 85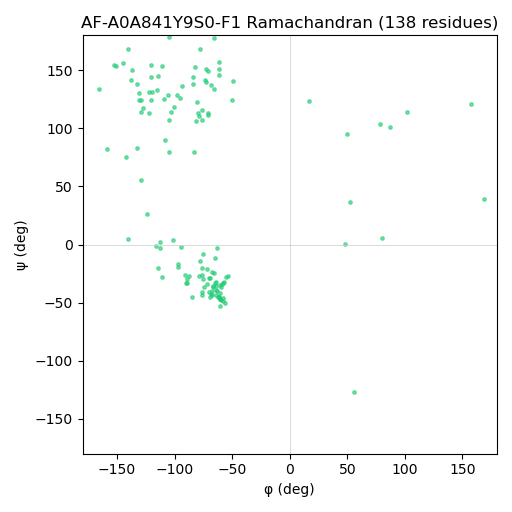 SER A C 1
ATOM 637 O O . SER A 1 85 ? 7.476 0.322 1.634 1.00 92.75 85 SER A O 1
ATOM 639 N N . ALA A 1 86 ? 7.818 -0.073 -0.545 1.00 95.00 86 ALA A N 1
ATOM 640 C CA . ALA A 1 86 ? 6.417 -0.324 -0.864 1.00 95.00 86 ALA A CA 1
ATOM 641 C C . ALA A 1 86 ? 5.800 -1.435 0.000 1.00 95.00 86 ALA A C 1
ATOM 643 O O . ALA A 1 86 ? 4.720 -1.246 0.564 1.00 95.00 86 ALA A O 1
ATOM 644 N N . ALA A 1 87 ? 6.490 -2.568 0.167 1.00 96.56 87 ALA A N 1
ATOM 645 C CA . ALA A 1 87 ? 6.034 -3.644 1.050 1.00 96.56 87 ALA A CA 1
ATOM 646 C C . ALA A 1 87 ? 5.910 -3.186 2.514 1.00 96.56 87 ALA A C 1
ATOM 648 O O . ALA A 1 87 ? 4.923 -3.493 3.181 1.00 96.56 87 ALA A O 1
ATOM 649 N N . GLN A 1 88 ? 6.874 -2.402 3.005 1.00 97.50 88 GLN A N 1
ATOM 650 C CA . GLN A 1 88 ? 6.829 -1.825 4.351 1.00 97.50 88 GLN A CA 1
ATOM 651 C C . GLN A 1 88 ? 5.661 -0.850 4.521 1.00 97.50 88 GLN A C 1
ATOM 653 O O . GLN A 1 88 ? 5.017 -0.861 5.572 1.00 97.50 88 GLN A O 1
ATOM 658 N N . THR A 1 89 ? 5.358 -0.042 3.506 1.00 98.31 89 THR A N 1
ATOM 659 C CA . THR A 1 89 ? 4.190 0.846 3.485 1.00 98.31 89 T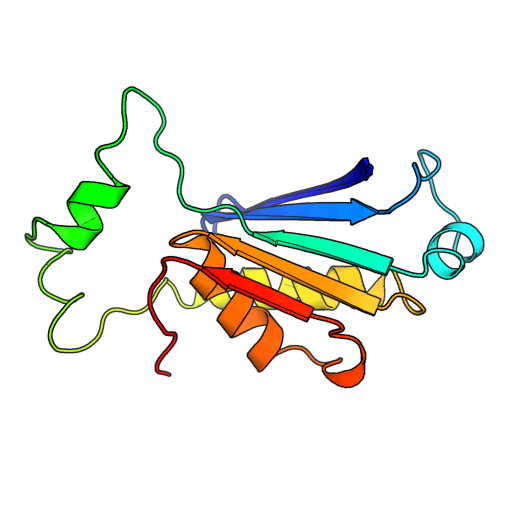HR A CA 1
ATOM 660 C C . THR A 1 89 ? 2.892 0.053 3.609 1.00 98.31 89 THR A C 1
ATOM 662 O O . THR A 1 89 ? 2.062 0.387 4.460 1.00 98.31 89 THR A O 1
ATOM 665 N N . LEU A 1 90 ? 2.732 -1.029 2.834 1.00 98.56 90 LEU A N 1
ATOM 666 C CA . LEU A 1 90 ? 1.549 -1.891 2.916 1.00 98.56 90 LEU A CA 1
ATOM 667 C C . LEU A 1 90 ? 1.405 -2.499 4.311 1.00 98.56 90 LEU A C 1
ATOM 669 O O . LEU A 1 90 ? 0.374 -2.311 4.952 1.00 98.56 90 LEU A O 1
ATOM 673 N N . ASP A 1 91 ? 2.461 -3.142 4.817 1.00 98.50 91 ASP A N 1
ATOM 674 C CA . ASP A 1 91 ? 2.478 -3.768 6.142 1.00 98.50 91 ASP A CA 1
ATOM 675 C C . ASP A 1 91 ? 2.203 -2.759 7.270 1.00 98.50 91 ASP A C 1
ATOM 677 O O . ASP A 1 91 ? 1.536 -3.084 8.259 1.00 98.50 91 ASP A O 1
ATOM 681 N N . SER A 1 92 ? 2.695 -1.525 7.137 1.00 98.25 92 SER A N 1
ATOM 682 C CA . SER A 1 92 ? 2.475 -0.454 8.115 1.00 98.25 92 SER A CA 1
ATOM 683 C C . SER A 1 92 ? 1.022 0.012 8.113 1.00 98.25 92 SER A C 1
ATOM 685 O O . SER A 1 92 ? 0.412 0.125 9.180 1.00 98.25 92 SER A O 1
ATOM 687 N N . ALA A 1 93 ? 0.433 0.218 6.932 1.00 98.19 93 ALA A N 1
ATOM 688 C CA . ALA A 1 93 ? -0.982 0.555 6.804 1.00 98.19 93 ALA A CA 1
ATOM 689 C C . ALA A 1 93 ? -1.866 -0.570 7.367 1.00 98.19 93 ALA A C 1
ATOM 691 O O . ALA A 1 93 ? -2.754 -0.330 8.181 1.00 98.19 93 ALA A O 1
ATOM 692 N N . MET A 1 94 ? -1.543 -1.812 7.030 1.00 98.44 94 MET A N 1
ATOM 693 C CA . MET A 1 94 ? -2.174 -3.029 7.534 1.00 98.44 94 MET A CA 1
ATOM 694 C C . MET A 1 94 ? -2.065 -3.211 9.052 1.00 98.44 94 MET A C 1
ATOM 696 O O . MET A 1 94 ? -2.983 -3.728 9.695 1.00 98.44 94 MET A O 1
ATOM 700 N N . SER A 1 95 ? -0.959 -2.782 9.655 1.00 97.81 95 SER A N 1
ATOM 701 C CA . SER A 1 95 ? -0.780 -2.810 11.112 1.00 97.81 95 SER A CA 1
ATOM 702 C C . SER A 1 95 ? -1.585 -1.707 11.810 1.00 97.81 95 SER A C 1
ATOM 704 O O . SER A 1 95 ? -2.024 -1.883 12.949 1.00 97.81 95 SER A O 1
ATOM 706 N N . ARG A 1 96 ? -1.798 -0.579 11.120 1.00 97.50 96 ARG A N 1
ATOM 707 C CA . ARG A 1 96 ? -2.591 0.560 11.597 1.00 97.50 96 ARG A CA 1
ATOM 708 C C . ARG A 1 96 ? -4.097 0.293 11.527 1.00 97.50 96 ARG A C 1
ATOM 710 O O . ARG A 1 96 ? -4.791 0.586 12.496 1.00 97.50 96 ARG A O 1
ATOM 717 N N . TYR A 1 97 ? -4.588 -0.287 10.432 1.00 97.81 97 TYR A N 1
ATOM 718 C CA . TYR A 1 97 ? -6.003 -0.624 10.224 1.00 97.81 97 TYR A CA 1
ATOM 719 C C . TYR A 1 97 ? -6.220 -2.132 10.375 1.00 97.81 97 TYR A C 1
ATOM 721 O O . TYR A 1 97 ? -6.266 -2.885 9.405 1.00 97.81 97 TYR A O 1
ATOM 729 N N . LYS A 1 98 ? -6.302 -2.597 11.625 1.00 96.81 98 LYS A N 1
ATOM 730 C CA . LYS A 1 98 ? -6.229 -4.033 11.951 1.00 96.81 98 LYS A CA 1
ATOM 731 C C . LYS A 1 98 ? -7.397 -4.860 11.407 1.00 96.81 98 LYS A C 1
ATOM 733 O O . LYS A 1 98 ? -7.179 -6.005 11.019 1.00 96.81 98 LYS A O 1
ATOM 738 N N . ASN A 1 99 ? -8.585 -4.266 11.341 1.00 96.25 99 ASN A N 1
ATOM 739 C CA . ASN A 1 99 ? -9.816 -4.927 10.899 1.00 96.25 99 ASN A CA 1
ATOM 740 C C . ASN A 1 99 ? -10.123 -4.716 9.412 1.00 96.25 99 ASN A C 1
ATOM 742 O O . ASN A 1 99 ? -11.126 -5.231 8.926 1.00 96.25 99 ASN A O 1
ATOM 746 N N . ALA A 1 100 ? -9.297 -3.939 8.709 1.00 98.12 100 ALA A N 1
ATOM 747 C CA . ALA A 1 100 ? -9.568 -3.591 7.329 1.00 98.12 100 ALA A CA 1
ATOM 748 C C . ALA A 1 100 ? -9.088 -4.676 6.363 1.00 98.12 100 ALA A C 1
ATOM 750 O O . ALA A 1 100 ? -8.015 -5.262 6.543 1.00 98.12 100 ALA A O 1
ATOM 751 N N . MET A 1 101 ? -9.859 -4.860 5.298 1.00 98.44 101 MET A N 1
ATOM 752 C CA . MET A 1 101 ? -9.394 -5.453 4.053 1.00 98.44 101 MET A CA 1
ATOM 753 C C . MET A 1 101 ? -8.691 -4.399 3.193 1.00 98.44 101 MET A C 1
ATOM 755 O O . MET A 1 101 ? -8.971 -3.203 3.297 1.00 98.44 101 MET A O 1
ATOM 759 N N . PHE A 1 102 ? -7.758 -4.841 2.355 1.00 98.56 102 PHE A N 1
ATOM 760 C CA . PHE A 1 102 ? -6.887 -3.969 1.579 1.00 98.56 102 PHE A CA 1
ATOM 761 C C . PHE A 1 102 ? -7.033 -4.205 0.083 1.00 98.56 102 PHE A C 1
ATOM 763 O O . PHE A 1 102 ? -6.791 -5.309 -0.406 1.00 98.56 102 PHE A O 1
ATOM 770 N N . ASP A 1 103 ? -7.347 -3.130 -0.634 1.00 98.44 103 ASP A N 1
ATOM 771 C CA . ASP A 1 103 ? -7.226 -3.079 -2.084 1.00 98.44 103 ASP A CA 1
ATOM 772 C C . ASP A 1 103 ? -5.913 -2.394 -2.463 1.00 98.44 103 ASP A C 1
ATOM 774 O O . ASP A 1 103 ? -5.621 -1.282 -2.012 1.00 98.44 103 ASP A O 1
ATOM 778 N N . VAL A 1 104 ? -5.120 -3.030 -3.318 1.00 98.38 104 VAL A N 1
ATOM 779 C CA . VAL A 1 104 ? -3.835 -2.491 -3.771 1.00 98.38 104 VAL A CA 1
ATOM 780 C C . VAL A 1 104 ? -3.940 -2.073 -5.228 1.00 98.38 104 VAL A C 1
ATOM 782 O O . VAL A 1 104 ? -4.303 -2.873 -6.082 1.00 98.38 104 VAL A O 1
ATOM 785 N N . TYR A 1 105 ? -3.598 -0.823 -5.521 1.00 97.12 105 TYR A N 1
ATOM 786 C CA . TYR A 1 105 ? -3.611 -0.273 -6.871 1.00 97.12 105 TYR A CA 1
ATOM 787 C C . TYR A 1 105 ? -2.224 0.210 -7.272 1.00 97.12 105 TYR A C 1
ATOM 789 O O . TYR A 1 105 ? -1.488 0.787 -6.468 1.00 97.12 105 TYR A O 1
ATOM 797 N N . GLY A 1 106 ? -1.892 0.031 -8.546 1.00 93.38 106 GLY A N 1
ATOM 798 C CA . GLY A 1 106 ? -0.646 0.527 -9.107 1.00 93.38 106 GLY A CA 1
ATOM 799 C C . GLY A 1 106 ? -0.657 0.514 -10.629 1.00 93.38 106 GLY A C 1
ATOM 800 O O . GLY A 1 106 ? -1.019 -0.482 -11.248 1.00 93.38 106 GLY A O 1
ATOM 801 N N . HIS A 1 107 ? -0.209 1.615 -11.224 1.00 87.25 107 HIS A N 1
ATOM 802 C CA . HIS A 1 107 ? -0.046 1.762 -12.671 1.00 87.25 107 HIS A CA 1
ATOM 803 C C . HIS A 1 107 ? 1.429 1.928 -13.035 1.00 87.25 107 HIS A C 1
ATOM 805 O O . HIS A 1 107 ? 2.161 2.612 -12.308 1.00 87.25 107 HIS A O 1
ATOM 811 N N . SER A 1 108 ? 1.854 1.386 -14.181 1.00 83.25 108 SER A N 1
ATOM 812 C CA . SER A 1 108 ? 3.220 1.551 -14.694 1.00 83.25 108 SER A CA 1
ATOM 813 C C . SER A 1 108 ? 4.239 1.089 -13.643 1.00 83.25 108 SER A C 1
ATOM 815 O O . SER A 1 108 ? 4.093 -0.006 -13.100 1.00 83.25 108 SER A O 1
ATOM 817 N N . LEU A 1 109 ? 5.225 1.907 -13.270 1.00 78.25 109 LEU A N 1
ATOM 818 C CA . LEU A 1 109 ? 6.180 1.578 -12.203 1.00 78.25 109 LEU A CA 1
ATOM 819 C C . LEU A 1 109 ? 5.500 1.266 -10.852 1.00 78.25 109 LEU A C 1
ATOM 821 O O . LEU A 1 109 ? 5.962 0.416 -10.095 1.00 78.25 109 LEU A O 1
ATOM 825 N N . GLY A 1 110 ? 4.361 1.903 -10.561 1.00 85.69 110 GLY A N 1
ATOM 826 C CA . GLY A 1 110 ? 3.587 1.649 -9.345 1.00 85.69 110 GLY A CA 1
ATOM 827 C C . GLY A 1 110 ? 2.989 0.241 -9.303 1.00 85.69 110 GLY A C 1
ATOM 828 O O . GLY A 1 110 ? 2.768 -0.297 -8.220 1.00 85.69 110 GLY A O 1
ATOM 829 N N . SER A 1 111 ? 2.781 -0.397 -10.460 1.00 88.38 111 SER A N 1
ATOM 830 C CA . SER A 1 111 ? 2.318 -1.787 -10.508 1.00 88.38 111 SER A CA 1
ATOM 831 C C . SER A 1 111 ? 3.369 -2.753 -9.948 1.00 88.38 111 SER A C 1
ATOM 833 O O . SER A 1 111 ? 2.999 -3.693 -9.256 1.00 88.38 111 SER A O 1
ATOM 835 N N . MET A 1 112 ? 4.669 -2.502 -10.158 1.00 87.12 112 MET A N 1
ATOM 836 C CA . MET A 1 112 ? 5.749 -3.329 -9.599 1.00 87.12 112 MET A CA 1
ATOM 837 C C . MET A 1 112 ? 5.823 -3.202 -8.076 1.00 87.12 112 MET A C 1
ATOM 839 O O . MET A 1 112 ? 5.978 -4.209 -7.387 1.00 87.12 112 MET A O 1
ATOM 843 N N . ASN A 1 113 ? 5.645 -1.984 -7.547 1.00 91.38 113 ASN A N 1
ATOM 844 C CA . ASN A 1 113 ? 5.504 -1.754 -6.105 1.00 91.38 113 ASN A CA 1
ATOM 845 C C . ASN A 1 113 ? 4.352 -2.574 -5.532 1.00 91.38 113 ASN A C 1
ATOM 847 O O . ASN A 1 113 ? 4.541 -3.293 -4.556 1.00 91.38 113 ASN A O 1
ATOM 851 N N . GLY A 1 114 ? 3.180 -2.494 -6.167 1.00 94.81 114 GLY A N 1
ATOM 852 C CA . GLY A 1 114 ? 2.013 -3.256 -5.752 1.00 94.81 114 GLY A CA 1
ATOM 853 C C . GLY A 1 114 ? 2.259 -4.761 -5.806 1.00 94.81 114 GLY A C 1
ATOM 854 O O . GLY A 1 114 ? 1.994 -5.434 -4.817 1.00 94.81 114 GLY A O 1
ATOM 855 N N . GLN A 1 115 ? 2.834 -5.281 -6.898 1.00 92.81 115 GLN A N 1
ATOM 856 C CA . GLN A 1 115 ? 3.092 -6.716 -7.060 1.00 92.81 115 GLN A CA 1
ATOM 857 C C . GLN A 1 115 ? 4.048 -7.220 -5.974 1.00 92.81 115 GLN A C 1
ATOM 859 O O . GLN A 1 115 ? 3.797 -8.249 -5.347 1.00 92.81 115 GLN A O 1
ATOM 864 N N . TYR A 1 116 ? 5.126 -6.479 -5.706 1.00 92.81 116 TYR A N 1
ATOM 865 C CA . TYR A 1 116 ? 6.086 -6.852 -4.673 1.00 92.81 116 TYR A CA 1
ATOM 866 C C . TYR A 1 116 ? 5.474 -6.748 -3.277 1.00 92.81 116 TYR A C 1
ATOM 868 O O . TYR A 1 116 ? 5.633 -7.661 -2.470 1.00 92.81 116 TYR A O 1
ATOM 876 N N . ALA A 1 117 ? 4.730 -5.679 -2.994 1.00 96.38 117 ALA A N 1
ATOM 877 C CA . ALA A 1 117 ? 4.088 -5.484 -1.703 1.00 96.38 117 ALA A CA 1
ATOM 878 C C . ALA A 1 117 ? 3.088 -6.604 -1.382 1.00 96.38 117 ALA A C 1
ATOM 880 O O . ALA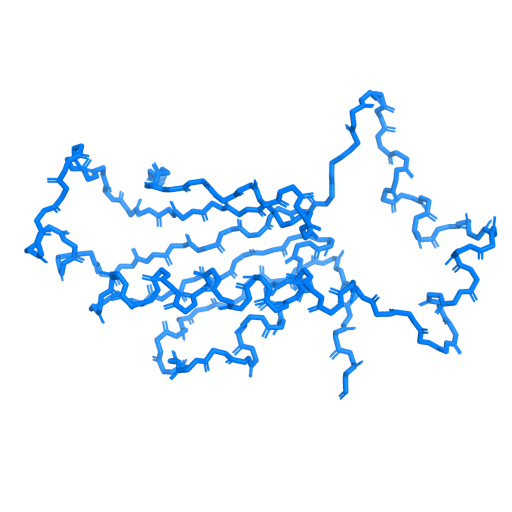 A 1 117 ? 3.160 -7.176 -0.296 1.00 96.38 117 ALA A O 1
ATOM 881 N N . VAL A 1 118 ? 2.214 -6.978 -2.325 1.00 96.75 118 VAL A N 1
ATOM 882 C CA . VAL A 1 118 ? 1.252 -8.075 -2.104 1.00 96.75 118 VAL A CA 1
ATOM 883 C C . VAL A 1 118 ? 1.928 -9.443 -2.020 1.00 96.75 118 VAL A C 1
ATOM 885 O O . VAL A 1 118 ? 1.439 -10.309 -1.306 1.00 96.75 118 VAL A O 1
ATOM 888 N N . SER A 1 119 ? 3.069 -9.634 -2.688 1.00 93.75 119 SER A N 1
ATOM 889 C CA . SER A 1 119 ? 3.814 -10.902 -2.641 1.00 93.75 119 SER A CA 1
ATOM 890 C C . SER A 1 119 ? 4.595 -11.097 -1.335 1.00 93.75 119 SER A C 1
ATOM 892 O O . SER A 1 119 ? 4.861 -12.231 -0.948 1.00 93.75 119 SER A O 1
ATOM 894 N N . TYR A 1 120 ? 4.980 -10.008 -0.659 1.00 94.62 120 TYR A N 1
ATOM 895 C CA . TYR A 1 120 ? 5.833 -10.038 0.539 1.00 94.62 120 TYR A CA 1
ATOM 896 C C . TYR A 1 120 ? 5.133 -9.611 1.833 1.00 94.62 120 TYR A C 1
ATOM 898 O O . TYR A 1 120 ? 5.766 -9.634 2.892 1.00 94.62 120 TYR A O 1
ATOM 906 N N . THR A 1 121 ? 3.866 -9.197 1.773 1.00 96.12 121 THR A N 1
ATOM 907 C CA . THR A 1 121 ? 3.151 -8.754 2.972 1.00 96.12 121 THR A CA 1
ATOM 908 C C . THR A 1 121 ? 3.040 -9.868 4.011 1.00 96.12 121 THR A C 1
ATOM 910 O O . THR A 1 121 ? 2.867 -11.045 3.696 1.00 96.12 121 THR A O 1
ATOM 913 N N . LYS A 1 122 ? 3.085 -9.479 5.287 1.00 96.81 122 LYS A N 1
ATOM 914 C CA . LYS A 1 122 ? 2.868 -10.389 6.423 1.00 96.81 122 LYS A CA 1
ATOM 915 C C . LYS A 1 122 ? 1.401 -10.758 6.630 1.00 96.81 122 LYS A C 1
ATOM 917 O O . LYS A 1 122 ? 1.108 -11.589 7.485 1.00 96.81 122 LYS A O 1
ATOM 922 N N . TYR A 1 123 ? 0.484 -10.115 5.907 1.00 97.19 123 TYR A N 1
ATOM 923 C CA . TYR A 1 123 ? -0.954 -10.262 6.114 1.00 97.19 123 TYR A CA 1
ATOM 924 C C . TYR A 1 123 ? -1.705 -10.575 4.807 1.00 97.19 123 TYR A C 1
ATOM 926 O O . TYR A 1 123 ? -2.634 -9.842 4.455 1.00 97.19 123 TYR A O 1
ATOM 934 N N . PRO A 1 124 ? -1.323 -11.645 4.082 1.00 97.12 124 PRO A N 1
ATOM 935 C CA . PRO A 1 124 ? -1.885 -11.955 2.767 1.00 97.12 124 PRO A CA 1
ATOM 936 C C . PRO A 1 124 ? -3.406 -12.155 2.802 1.00 97.12 124 PRO A C 1
ATOM 938 O O . PRO A 1 124 ? -4.094 -11.702 1.894 1.00 97.12 124 PRO A O 1
ATOM 941 N N . ASP A 1 125 ? -3.947 -12.711 3.891 1.00 97.94 125 ASP A N 1
ATOM 942 C CA . ASP A 1 125 ? -5.389 -12.959 4.065 1.00 97.94 125 ASP A CA 1
ATOM 943 C C . ASP A 1 125 ? -6.243 -11.681 4.126 1.00 97.94 125 ASP A C 1
ATOM 945 O O . ASP A 1 125 ? -7.470 -11.747 4.081 1.00 97.94 125 ASP A O 1
ATOM 949 N N . ARG A 1 126 ? -5.607 -10.509 4.260 1.00 98.12 126 ARG A N 1
ATOM 950 C CA . ARG A 1 126 ? -6.287 -9.207 4.265 1.00 98.12 126 ARG A CA 1
ATOM 951 C C . ARG A 1 126 ? -6.180 -8.468 2.939 1.00 98.12 126 ARG A C 1
ATOM 953 O O . ARG A 1 126 ? -6.643 -7.334 2.850 1.00 98.12 126 ARG A O 1
ATOM 960 N N . ILE A 1 127 ? -5.578 -9.073 1.917 1.00 98.31 127 ILE A N 1
ATOM 961 C CA . ILE A 1 127 ? -5.647 -8.561 0.549 1.00 98.31 127 ILE A CA 1
ATOM 962 C C . ILE A 1 127 ? -6.993 -8.968 -0.035 1.00 98.31 127 ILE A C 1
ATOM 964 O O . ILE A 1 127 ? -7.251 -10.146 -0.264 1.00 98.31 127 ILE A O 1
ATOM 968 N N . HIS A 1 128 ? -7.847 -7.984 -0.291 1.00 97.81 128 HIS A N 1
ATOM 969 C CA . HIS A 1 128 ? -9.129 -8.216 -0.943 1.00 97.81 128 HIS A CA 1
ATOM 970 C C . HIS A 1 128 ? -8.979 -8.224 -2.463 1.00 97.81 128 HIS A C 1
ATOM 972 O O . HIS A 1 128 ? -9.480 -9.131 -3.127 1.00 97.81 128 HIS A O 1
ATOM 978 N N . ALA A 1 129 ? -8.239 -7.261 -3.015 1.00 96.94 129 ALA A N 1
ATOM 979 C CA . ALA A 1 129 ? -7.942 -7.216 -4.439 1.00 96.94 129 ALA A CA 1
ATOM 980 C C . ALA A 1 129 ? -6.622 -6.493 -4.738 1.00 96.94 129 ALA A C 1
ATOM 982 O O . ALA A 1 129 ? -6.179 -5.614 -3.997 1.00 96.94 129 ALA A O 1
ATOM 983 N N . ALA A 1 130 ? -6.011 -6.839 -5.871 1.00 96.88 130 ALA A N 1
ATOM 984 C CA . ALA A 1 130 ? -4.842 -6.154 -6.407 1.00 96.88 130 ALA A CA 1
ATOM 985 C C . ALA A 1 130 ? -5.082 -5.790 -7.880 1.00 96.88 130 ALA A C 1
ATOM 987 O O . ALA A 1 130 ? -5.198 -6.664 -8.737 1.00 96.88 130 ALA A O 1
ATOM 988 N N . TYR A 1 131 ? -5.147 -4.493 -8.170 1.00 95.81 131 TYR A N 1
ATOM 989 C CA . TYR A 1 131 ? -5.361 -3.926 -9.499 1.00 95.81 131 TYR A CA 1
ATOM 990 C C . TYR A 1 131 ? -4.063 -3.285 -9.983 1.00 95.81 131 TYR A C 1
ATOM 992 O O . TYR A 1 131 ? -3.768 -2.115 -9.720 1.00 95.81 131 TYR A O 1
ATOM 1000 N N . LEU A 1 132 ? -3.258 -4.092 -10.666 1.00 92.06 132 LEU A N 1
ATOM 1001 C CA . LEU A 1 132 ? -1.889 -3.766 -11.049 1.00 92.06 132 LEU A CA 1
ATOM 1002 C C . LEU A 1 132 ? -1.792 -3.864 -12.568 1.00 92.06 132 LEU A C 1
ATOM 1004 O O . LEU A 1 132 ? -1.975 -4.945 -13.120 1.00 92.06 132 LEU A O 1
ATOM 1008 N N . TYR A 1 133 ? -1.582 -2.737 -13.246 1.00 80.81 133 TYR A N 1
ATOM 1009 C CA . TYR A 1 133 ? -1.773 -2.656 -14.696 1.00 80.81 133 TYR A CA 1
ATOM 1010 C C . TYR A 1 133 ? -0.661 -1.880 -15.406 1.00 80.81 133 TYR A C 1
ATOM 1012 O O . TYR A 1 133 ? -0.055 -0.962 -14.843 1.00 80.81 133 TYR A O 1
ATOM 1020 N N . GLU A 1 134 ? -0.422 -2.270 -16.662 1.00 75.38 134 GLU A N 1
ATOM 1021 C CA . GLU A 1 134 ? 0.506 -1.627 -17.606 1.00 75.38 134 GLU A CA 1
ATOM 1022 C C . GLU A 1 134 ? 1.927 -1.423 -17.055 1.00 75.38 134 GLU A C 1
ATOM 1024 O O . GLU A 1 134 ? 2.574 -0.409 -17.319 1.00 75.38 134 GLU A O 1
ATOM 1029 N N . GLY A 1 135 ? 2.432 -2.369 -16.258 1.00 66.31 135 GLY A N 1
ATOM 1030 C CA . GLY A 1 135 ? 3.823 -2.344 -15.818 1.00 66.31 135 GLY A CA 1
ATOM 1031 C C . GLY A 1 135 ? 4.490 -3.717 -15.787 1.00 66.31 135 GLY A C 1
ATOM 1032 O O . GLY A 1 135 ? 3.821 -4.739 -15.955 1.00 66.31 135 GLY A O 1
ATOM 1033 N N . PRO A 1 136 ? 5.826 -3.741 -15.633 1.00 64.25 136 PRO A N 1
ATOM 1034 C CA . PRO A 1 136 ? 6.611 -4.966 -15.730 1.00 64.25 136 PRO A CA 1
ATOM 1035 C C . PRO A 1 136 ? 6.218 -5.990 -14.664 1.00 64.25 136 PRO A C 1
ATOM 1037 O O . PRO A 1 136 ? 5.834 -5.623 -13.553 1.00 64.25 136 PRO A O 1
ATOM 1040 N N . ASN A 1 137 ? 6.388 -7.277 -14.967 1.00 55.97 137 ASN A N 1
ATOM 1041 C CA . ASN A 1 137 ? 6.300 -8.326 -13.954 1.00 55.97 137 ASN A CA 1
ATOM 1042 C C . ASN A 1 137 ? 7.553 -8.316 -13.058 1.00 55.97 137 ASN A C 1
ATOM 1044 O O . ASN A 1 137 ? 8.674 -8.119 -13.536 1.00 55.97 137 ASN A O 1
ATOM 1048 N N . ILE A 1 138 ? 7.379 -8.551 -11.759 1.00 57.53 138 ILE A N 1
ATOM 1049 C CA . ILE A 1 138 ? 8.475 -8.698 -10.796 1.00 57.53 138 ILE A CA 1
ATOM 1050 C C . ILE A 1 138 ? 9.034 -10.129 -10.803 1.00 57.53 138 ILE A C 1
ATOM 1052 O O . ILE A 1 138 ? 8.749 -10.941 -9.930 1.00 57.53 138 ILE A O 1
ATOM 1056 N N . HIS A 1 139 ? 9.885 -10.463 -11.768 1.00 51.41 139 HIS A N 1
ATOM 1057 C CA . HIS A 1 139 ? 10.651 -11.710 -11.683 1.00 51.41 139 HIS A CA 1
ATOM 1058 C C . HIS A 1 139 ? 11.806 -11.541 -10.677 1.00 51.41 139 HIS A C 1
ATOM 1060 O O . HIS A 1 139 ? 12.776 -10.829 -10.957 1.00 51.41 139 HIS A O 1
ATOM 1066 N N . TYR A 1 140 ? 11.691 -12.164 -9.500 1.00 48.53 140 TYR A N 1
ATOM 1067 C CA . TYR A 1 140 ? 12.750 -12.250 -8.486 1.00 48.53 140 TYR A CA 1
ATOM 1068 C C . TYR A 1 140 ? 13.141 -13.687 -8.184 1.00 48.53 140 TYR A C 1
ATOM 1070 O O . TYR A 1 140 ? 12.232 -14.542 -8.120 1.00 48.53 140 TYR A O 1
#

InterPro domains:
  IPR029058 Alpha/Beta hydrolase fold [SSF53474] (9-136)

Solvent-accessible surface area (backbone atoms only — not comparable to full-atom values): 8039 Å² total; per-residue (Å²): 131,68,29,81,78,45,77,48,71,42,81,87,50,66,40,39,35,37,38,29,25,70,60,81,73,62,99,76,65,49,74,67,62,32,51,68,36,56,48,34,36,41,39,30,49,43,85,81,79,91,76,83,75,86,48,68,78,44,40,79,76,71,57,61,75,93,78,44,77,34,65,87,82,74,72,62,75,78,57,69,59,25,35,52,48,37,20,50,52,51,44,51,52,48,67,62,28,70,61,27,34,30,37,35,30,12,40,31,65,6,12,35,27,36,54,44,15,66,74,66,37,92,57,59,92,36,55,72,47,74,53,62,43,84,44,69,81,82,88,127

Foldseek 3Di:
DWAFPDWDQDPVQRWTKTKTFRDDADPDHDLVSLQPGAAIEIETEDDDDDDDDDCVLVCLVPDDDDVNPCRPDHDDARPVSRLVVLLVVLQVSCVRNVNYAYEYEYEANSLSSQQSNCVPHPCVVSHPYYHRDDYDDDDD

Sequence (140 aa):
MGYVADVVADKKTGEQAYIITPEKLPKKPTSSDLNSVANVTVLYRGSTTPGNGDDWVKDWIKTDLPVGNQVIGGGQKMPPAQLKSAAQTLDSAMSRYKNAMFDVYGHSLGSMNGQYAVSYTKYPDRIHAAYLYEGPNIHY

Secondary structure (DSSP, 8-state):
--EEEEEEEETTTTEEEEEEESS---SS--HHHHHT--EEEEEE-----SSSSS-HHHHHHH--SSSGGGSSSS--PPPHHHHHHHHHHHHHHHHHSTT-EEEEEEETHHHHHHHHHHHH-S-GGGEEEEEEESS-----

pLDDT: mean 79.41, std 22.82, range [31.33, 98.56]

Nearest PDB structures (foldseek):
  1cub-assembly1_A  TM=6.971E-01  e=1.774E-01  Fusarium vanettenii
  1cue-assembly1_A  TM=6.036E-01  e=1.562E-01  Fusarium vanettenii
  4pse-assembly2_B  TM=7.864E-01  e=3.145E-01  Trichoderma reesei QM6a
  1cux-assembly1_A  TM=6.090E-01  e=3.352E-01  Fusarium vanettenii
  1cuw-assembly2_B  TM=5.901E-01  e=6.751E-01  Fusarium vanettenii